Protein AF-A0A1I0XG56-F1 (afdb_monomer_lite)

Radius of gyration: 15.95 Å; chains: 1; bounding box: 59×38×35 Å

Organism: NCBI:txid490629

pLDDT: mean 82.82, std 18.77, range [25.08, 96.5]

Sequence (151 aa):
MACVGGEAMAGWTLVVSRREVVRAPAQRVFGKPHPRLAGHVLTYTGHDYRWMDPQPWRMAPLGAIVVTIDLEAPLVRRLLAPDPRQGQDLPISPVMGLRDRPLVLEQAGPSRGIVLALTPVGAYALFGLPLRELANSTSASPTWWAPMSTC

Structure (mmCIF, N/CA/C/O backbone):
data_AF-A0A1I0XG56-F1
#
_entry.id   AF-A0A1I0XG56-F1
#
loop_
_atom_site.group_PDB
_atom_site.id
_atom_site.type_symbol
_atom_site.label_atom_id
_atom_site.label_alt_id
_atom_site.label_comp_id
_atom_site.label_asym_id
_atom_site.label_entity_id
_atom_site.label_seq_id
_atom_site.pdbx_PDB_ins_code
_atom_site.Cartn_x
_atom_site.Cartn_y
_atom_site.Cartn_z
_atom_site.occupancy
_atom_site.B_iso_or_equiv
_atom_site.auth_seq_id
_atom_site.auth_comp_id
_atom_site.auth_asym_id
_atom_site.auth_atom_id
_atom_site.pdbx_PDB_model_num
ATOM 1 N N . MET A 1 1 ? -31.842 -23.376 9.640 1.00 33.16 1 MET A N 1
ATOM 2 C CA . MET A 1 1 ? -31.756 -21.936 9.956 1.00 33.16 1 MET A CA 1
ATOM 3 C C . MET A 1 1 ? -30.280 -21.563 9.962 1.00 33.16 1 MET A C 1
ATOM 5 O O . MET A 1 1 ? -29.612 -21.757 10.965 1.00 33.16 1 MET A O 1
ATOM 9 N N . ALA A 1 2 ? -29.736 -21.196 8.800 1.00 30.27 2 ALA A N 1
ATOM 10 C CA . ALA A 1 2 ? -28.335 -20.809 8.661 1.00 30.27 2 ALA A CA 1
ATOM 11 C C . ALA A 1 2 ? -28.266 -19.282 8.728 1.00 30.27 2 ALA A C 1
ATOM 13 O O . ALA A 1 2 ? -28.884 -18.603 7.910 1.00 30.27 2 ALA A O 1
ATOM 14 N N . CYS A 1 3 ? -27.566 -18.752 9.728 1.00 25.08 3 CYS A N 1
ATOM 15 C CA . CYS A 1 3 ? -27.269 -17.331 9.800 1.00 25.08 3 CYS A CA 1
ATOM 16 C C . CYS A 1 3 ? -26.384 -16.968 8.605 1.00 25.08 3 CYS A C 1
ATOM 18 O O . CYS A 1 3 ? -25.222 -17.368 8.542 1.00 25.08 3 CYS A O 1
ATOM 20 N N . VAL A 1 4 ? -26.945 -16.215 7.660 1.00 36.12 4 VAL A N 1
ATOM 21 C CA . VAL A 1 4 ? -26.190 -15.496 6.633 1.00 36.12 4 VAL A CA 1
ATOM 22 C C . VAL A 1 4 ? -25.443 -14.377 7.360 1.00 36.12 4 VAL A C 1
ATOM 24 O O . VAL A 1 4 ? -25.955 -13.278 7.555 1.00 36.12 4 VAL A O 1
ATOM 27 N N . GLY A 1 5 ? -24.267 -14.717 7.890 1.00 28.17 5 GLY A N 1
ATOM 28 C CA . GLY A 1 5 ? -23.336 -13.769 8.488 1.00 28.17 5 GLY A CA 1
ATOM 29 C C . GLY A 1 5 ? -22.756 -12.893 7.386 1.00 28.17 5 GLY A C 1
ATOM 30 O O . GLY A 1 5 ? -22.218 -13.419 6.415 1.00 28.17 5 GLY A O 1
ATOM 31 N N . GLY A 1 6 ? -22.932 -11.580 7.542 1.00 30.39 6 GLY A N 1
ATOM 32 C CA . GLY A 1 6 ? -22.632 -10.553 6.553 1.00 30.39 6 GLY A CA 1
ATOM 33 C C . GLY A 1 6 ? -21.314 -10.760 5.817 1.00 30.39 6 GLY A C 1
ATOM 34 O O . GLY A 1 6 ? -20.284 -11.094 6.404 1.00 30.39 6 GLY A O 1
ATOM 35 N N . GLU A 1 7 ? -21.388 -10.536 4.512 1.00 36.50 7 GLU A N 1
ATOM 36 C CA . GLU A 1 7 ? -20.281 -10.494 3.571 1.00 36.50 7 GLU A CA 1
ATOM 37 C C . GLU A 1 7 ? -19.279 -9.429 4.043 1.00 36.50 7 GLU A C 1
ATOM 39 O O . GLU A 1 7 ? -19.378 -8.241 3.739 1.00 36.50 7 GLU A O 1
ATOM 44 N N . ALA A 1 8 ? -18.333 -9.836 4.890 1.00 41.69 8 ALA A N 1
ATOM 45 C CA . ALA A 1 8 ? -17.184 -9.012 5.207 1.00 41.69 8 ALA A CA 1
ATOM 46 C C . ALA A 1 8 ? -16.485 -8.725 3.876 1.00 41.69 8 ALA A C 1
ATOM 48 O O . ALA A 1 8 ? -16.152 -9.664 3.157 1.00 41.69 8 ALA A O 1
ATOM 49 N N . MET A 1 9 ? -16.289 -7.445 3.558 1.00 37.53 9 MET A N 1
ATOM 50 C CA . MET A 1 9 ? -15.545 -6.928 2.404 1.00 37.53 9 MET A CA 1
ATOM 51 C C . MET A 1 9 ? -14.084 -7.428 2.429 1.00 37.53 9 MET A C 1
ATOM 53 O O . MET A 1 9 ? -13.159 -6.669 2.699 1.00 37.53 9 MET A O 1
ATOM 57 N N . ALA A 1 10 ? -13.864 -8.726 2.237 1.00 46.94 10 ALA A N 1
ATOM 58 C CA . ALA A 1 10 ? -12.628 -9.419 2.564 1.00 46.94 10 ALA A CA 1
ATOM 59 C C . ALA A 1 10 ? -11.934 -9.865 1.278 1.00 46.94 10 ALA A C 1
ATOM 61 O O . ALA A 1 10 ? -12.332 -10.843 0.650 1.00 46.94 10 ALA A O 1
ATOM 62 N N . GLY A 1 11 ? -10.874 -9.148 0.906 1.00 57.03 11 GLY A N 1
ATOM 63 C CA . GLY A 1 11 ? -9.952 -9.603 -0.137 1.00 57.03 11 GLY A CA 1
ATOM 64 C C . GLY A 1 11 ? -9.227 -8.514 -0.921 1.00 57.03 11 GLY A C 1
ATOM 65 O O . GLY A 1 11 ? -8.427 -8.847 -1.789 1.00 57.03 11 GLY A O 1
ATOM 66 N N . TRP A 1 12 ? -9.470 -7.228 -0.657 1.00 60.66 12 TRP A N 1
ATOM 67 C CA . TRP A 1 12 ? -8.771 -6.145 -1.351 1.00 60.66 12 TRP A CA 1
ATOM 68 C C . TRP A 1 12 ? -7.876 -5.380 -0.384 1.00 60.66 12 TRP A C 1
ATOM 70 O O . TRP A 1 12 ? -8.331 -4.950 0.667 1.00 60.66 12 TRP A O 1
ATOM 80 N N . THR A 1 13 ? -6.615 -5.191 -0.768 1.00 65.56 13 THR A N 1
ATOM 81 C CA . THR A 1 13 ? -5.644 -4.336 -0.054 1.00 65.56 13 THR A CA 1
ATOM 82 C C . THR A 1 13 ? -5.334 -3.084 -0.860 1.00 65.56 13 THR A C 1
ATOM 84 O O . THR A 1 13 ? -5.241 -1.983 -0.328 1.00 65.56 13 THR A O 1
ATOM 87 N N . LEU A 1 14 ? -5.248 -3.259 -2.174 1.00 75.19 14 LEU A N 1
ATOM 88 C CA . LEU A 1 14 ? -5.174 -2.206 -3.166 1.00 75.19 14 LEU A CA 1
ATOM 89 C C . LEU A 1 14 ? -6.267 -2.449 -4.196 1.00 75.19 14 LEU A C 1
ATOM 91 O O . LEU A 1 14 ? -6.513 -3.592 -4.589 1.00 75.19 14 LEU A O 1
ATOM 95 N N . VAL A 1 15 ? -6.896 -1.372 -4.655 1.00 77.94 15 VAL A N 1
ATOM 96 C CA . VAL A 1 15 ? -7.821 -1.415 -5.787 1.00 77.94 15 VAL A CA 1
ATOM 97 C C . VAL A 1 15 ? -7.085 -0.863 -6.998 1.00 77.94 15 VAL A C 1
ATOM 99 O O . VAL A 1 15 ? -6.910 0.345 -7.140 1.00 77.94 15 VAL A O 1
ATOM 102 N N . VAL A 1 16 ? -6.625 -1.782 -7.840 1.00 77.31 16 VAL A N 1
ATOM 103 C CA . VAL A 1 16 ? -5.894 -1.524 -9.089 1.00 77.31 16 VAL A CA 1
ATOM 1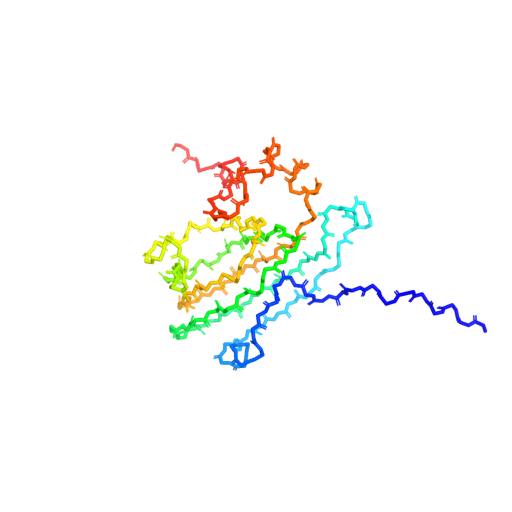04 C C . VAL A 1 16 ? -6.710 -1.997 -10.286 1.00 77.31 16 VAL A C 1
ATOM 106 O O . VAL A 1 16 ? -7.676 -2.753 -10.130 1.00 77.31 16 VAL A O 1
ATOM 109 N N . SER A 1 17 ? -6.351 -1.573 -11.499 1.00 78.00 17 SER A N 1
ATOM 110 C CA . SER A 1 17 ? -7.103 -2.011 -12.673 1.00 78.00 17 SER A CA 1
ATOM 111 C C . SER A 1 17 ? -6.876 -3.504 -12.949 1.00 78.00 17 SER A C 1
ATOM 113 O O . SER A 1 17 ? -5.765 -4.026 -12.853 1.00 78.00 17 SER A O 1
ATOM 115 N N . ARG A 1 18 ? -7.936 -4.224 -13.345 1.00 75.31 18 ARG A N 1
ATOM 116 C CA . ARG A 1 18 ? -7.829 -5.658 -13.679 1.00 75.31 18 ARG A CA 1
ATOM 117 C C . ARG A 1 18 ? -6.808 -5.919 -14.793 1.00 75.31 18 ARG A C 1
ATOM 119 O O . ARG A 1 18 ? -6.156 -6.957 -14.789 1.00 75.31 18 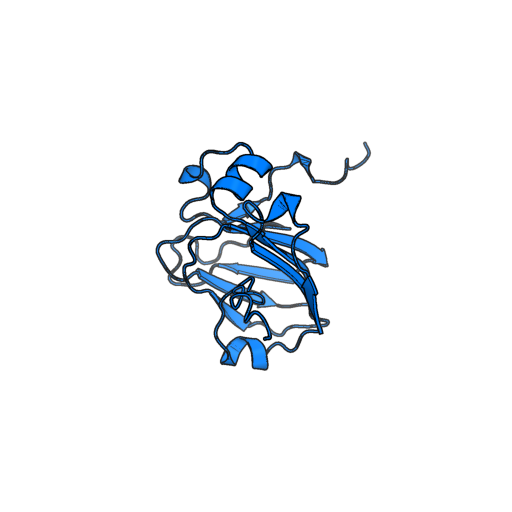ARG A O 1
ATOM 126 N N . ARG A 1 19 ? -6.669 -4.983 -15.740 1.00 75.69 19 ARG A N 1
ATOM 127 C CA . ARG A 1 19 ? -5.711 -5.083 -16.853 1.00 75.69 19 ARG A CA 1
ATOM 128 C C . ARG A 1 19 ? -4.266 -5.103 -16.355 1.00 75.69 19 ARG A C 1
ATOM 130 O O . ARG A 1 19 ? -3.475 -5.869 -16.888 1.00 75.69 19 ARG A O 1
ATOM 137 N N . GLU A 1 20 ? -3.946 -4.308 -15.339 1.00 78.62 20 GLU A N 1
ATOM 138 C CA . GLU A 1 20 ? -2.612 -4.268 -14.721 1.00 78.62 20 GLU A CA 1
ATOM 139 C C . GLU A 1 20 ? -2.324 -5.570 -13.971 1.00 78.62 20 GLU A C 1
ATOM 141 O O . GLU A 1 20 ? -1.291 -6.194 -14.181 1.00 78.62 20 GLU A O 1
ATOM 146 N N . VAL A 1 21 ? -3.297 -6.069 -13.200 1.00 76.56 21 VAL A N 1
ATOM 147 C CA . VAL A 1 21 ? -3.165 -7.344 -12.474 1.00 76.56 21 VAL A CA 1
ATOM 148 C C . VAL A 1 21 ? -2.862 -8.525 -13.399 1.00 76.56 21 VAL A C 1
ATOM 150 O O . VAL A 1 21 ? -2.090 -9.400 -13.028 1.00 76.56 21 VAL A O 1
ATOM 153 N N . VAL A 1 22 ? -3.467 -8.572 -14.588 1.00 78.38 22 VAL A N 1
ATOM 154 C CA . VAL A 1 22 ? -3.239 -9.665 -15.551 1.00 78.38 22 VAL A CA 1
ATOM 155 C C . VAL A 1 22 ? -1.851 -9.584 -16.197 1.00 78.38 22 VAL A C 1
ATOM 157 O O . VAL A 1 22 ? -1.286 -10.617 -16.540 1.00 78.38 22 VAL A O 1
ATOM 160 N N . ARG A 1 23 ? -1.290 -8.378 -16.357 1.00 78.31 23 ARG A N 1
ATOM 161 C CA . ARG A 1 23 ? 0.043 -8.161 -16.949 1.00 78.31 23 ARG A CA 1
ATOM 162 C C . ARG A 1 23 ? 1.187 -8.455 -15.976 1.00 78.31 23 ARG A C 1
ATOM 164 O O . ARG A 1 23 ? 2.283 -8.770 -16.424 1.00 78.31 23 ARG A O 1
ATOM 171 N N . ALA A 1 24 ? 0.915 -8.407 -14.675 1.00 76.00 24 ALA A N 1
ATOM 172 C CA . ALA A 1 24 ? 1.834 -8.786 -13.607 1.00 76.00 24 ALA A CA 1
ATOM 173 C C . ALA A 1 24 ? 1.277 -9.968 -12.804 1.00 76.00 24 ALA A C 1
ATOM 175 O O . ALA A 1 24 ? 0.712 -9.767 -11.721 1.00 76.00 24 ALA A O 1
ATOM 176 N N . PRO A 1 25 ? 1.397 -11.210 -13.297 1.00 79.88 25 PRO A N 1
ATOM 177 C CA . PRO A 1 25 ? 1.036 -12.354 -12.483 1.00 79.88 25 PRO A CA 1
ATOM 178 C C . PRO A 1 25 ? 1.955 -12.425 -11.255 1.00 79.88 25 PRO A C 1
ATOM 180 O O . PRO A 1 25 ? 3.176 -12.346 -11.360 1.00 79.88 25 PRO A O 1
ATOM 183 N N . ALA A 1 26 ? 1.346 -12.598 -10.087 1.00 86.38 26 ALA A N 1
ATOM 184 C CA . ALA A 1 26 ? 2.034 -12.841 -8.825 1.00 86.38 26 ALA A CA 1
ATOM 185 C C . ALA A 1 26 ? 1.349 -13.970 -8.079 1.00 86.38 26 ALA A C 1
ATOM 187 O O . ALA A 1 26 ? 0.124 -14.124 -8.151 1.00 86.38 26 ALA A O 1
ATOM 188 N N . GLN A 1 27 ? 2.125 -14.681 -7.267 1.00 90.38 27 GLN A N 1
ATOM 189 C CA . GLN A 1 27 ? 1.528 -15.426 -6.174 1.00 90.38 27 GLN A CA 1
ATOM 190 C C . GLN A 1 27 ? 1.021 -14.425 -5.134 1.00 90.38 27 GLN A C 1
ATOM 192 O O . GLN A 1 27 ? 1.730 -13.491 -4.757 1.00 90.38 27 GLN A O 1
ATOM 197 N N . ARG A 1 28 ? -0.221 -14.605 -4.680 1.00 89.06 28 ARG A N 1
ATOM 198 C CA . ARG A 1 28 ? -0.832 -13.760 -3.652 1.00 89.06 28 ARG A CA 1
ATOM 199 C C . ARG A 1 28 ? -1.488 -14.619 -2.592 1.00 89.06 28 ARG A C 1
ATOM 201 O O . ARG A 1 28 ? -2.175 -15.586 -2.913 1.00 89.06 28 ARG A O 1
ATOM 208 N N . VAL A 1 29 ? -1.293 -14.237 -1.338 1.00 89.94 29 VAL A N 1
ATOM 209 C CA . VAL A 1 29 ? -1.928 -14.877 -0.187 1.00 89.94 29 VAL A CA 1
ATOM 210 C C . VAL A 1 29 ? -2.638 -13.802 0.616 1.00 89.94 29 VAL A C 1
ATOM 212 O O . VAL A 1 29 ? -2.028 -12.812 1.014 1.00 89.94 29 VAL A O 1
ATOM 215 N N . PHE A 1 30 ? -3.932 -13.995 0.849 1.00 88.44 30 PHE A N 1
ATOM 216 C CA . PHE A 1 30 ? -4.755 -13.064 1.613 1.00 88.44 30 PHE A CA 1
ATOM 217 C C . PHE A 1 30 ? -4.894 -13.558 3.050 1.00 88.44 30 PHE A C 1
ATOM 219 O O . PHE A 1 30 ? -5.277 -14.704 3.286 1.00 88.44 30 PHE A O 1
ATOM 226 N N . GLY A 1 31 ? -4.576 -12.690 4.006 1.00 83.00 31 GLY A N 1
ATOM 227 C CA . GLY A 1 31 ? -4.706 -12.962 5.433 1.00 83.00 31 GLY A CA 1
ATOM 228 C C . GLY A 1 31 ? -5.876 -12.193 6.034 1.00 83.00 31 GLY A C 1
ATOM 229 O O . GLY A 1 31 ? -6.085 -11.021 5.717 1.00 83.00 31 GLY A O 1
ATOM 230 N N . LYS A 1 32 ? -6.622 -12.833 6.941 1.00 84.06 32 LYS A N 1
ATOM 231 C CA . LYS A 1 32 ? -7.619 -12.134 7.760 1.00 84.06 32 LYS A CA 1
ATOM 232 C C . LYS A 1 32 ? -6.943 -11.504 8.984 1.00 84.06 32 LYS A C 1
ATOM 234 O O . LYS A 1 32 ? -6.155 -12.188 9.640 1.00 84.06 32 LYS A O 1
ATOM 239 N N . PRO A 1 33 ? -7.263 -10.244 9.327 1.00 87.31 33 PRO A N 1
ATOM 240 C CA . PRO A 1 33 ? -6.850 -9.645 10.587 1.00 87.31 33 PRO A CA 1
ATOM 241 C C . PRO A 1 33 ? -7.280 -10.472 11.795 1.00 87.31 33 PRO A C 1
ATOM 243 O O . PRO A 1 33 ? -8.387 -11.010 11.832 1.00 87.31 33 PRO A O 1
ATOM 246 N N . HIS A 1 34 ? -6.412 -10.544 12.806 1.00 90.50 34 HIS A N 1
ATOM 247 C CA . HIS A 1 34 ? -6.800 -11.084 14.106 1.00 90.50 34 HIS A CA 1
ATOM 248 C C . HIS A 1 34 ? -7.999 -10.276 14.646 1.00 90.50 34 HIS A C 1
ATOM 250 O O . HIS A 1 34 ? -7.989 -9.053 14.499 1.00 90.50 34 HIS A O 1
ATOM 256 N N . PRO A 1 35 ? -9.003 -10.878 15.317 1.00 92.62 35 PRO A N 1
ATOM 257 C CA . PRO A 1 35 ? -10.207 -10.157 15.756 1.00 92.62 35 PRO A CA 1
ATOM 258 C C . PRO A 1 35 ? -9.934 -8.887 16.577 1.00 92.62 35 PRO A C 1
ATOM 260 O O . PRO A 1 35 ? -10.614 -7.879 16.414 1.00 92.62 35 PRO A O 1
ATOM 263 N N . ARG A 1 36 ? -8.872 -8.891 17.395 1.00 93.69 36 ARG A N 1
ATOM 264 C CA . ARG A 1 36 ? -8.408 -7.710 18.159 1.00 93.69 36 ARG A CA 1
ATOM 265 C C . ARG A 1 36 ? -7.963 -6.519 17.290 1.00 93.69 36 ARG A C 1
ATOM 267 O O . ARG A 1 36 ? -7.758 -5.440 17.825 1.00 93.69 36 ARG A O 1
ATOM 274 N N . LEU A 1 37 ? -7.795 -6.710 15.983 1.00 93.31 37 LEU A N 1
ATOM 275 C CA . LEU A 1 37 ? -7.364 -5.699 15.015 1.00 93.31 37 LEU A CA 1
ATOM 276 C C . LEU A 1 37 ? -8.477 -5.277 14.046 1.00 93.31 37 LEU A C 1
ATOM 278 O O . 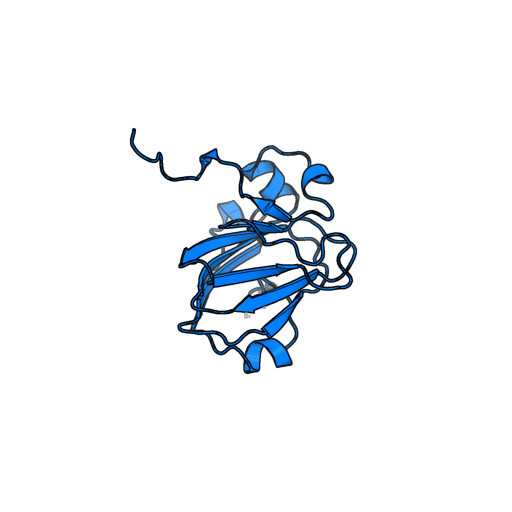LEU A 1 37 ? -8.223 -4.428 13.198 1.00 93.31 37 LEU A O 1
ATOM 282 N N . ALA A 1 38 ? -9.697 -5.811 14.165 1.00 85.25 38 ALA A N 1
ATOM 283 C CA . ALA A 1 38 ? -10.769 -5.622 13.179 1.00 85.25 38 ALA A CA 1
ATOM 284 C C . ALA A 1 38 ? -11.200 -4.153 12.949 1.00 85.25 38 ALA A C 1
ATOM 286 O O . ALA A 1 38 ? -11.778 -3.847 11.912 1.00 85.25 38 ALA A O 1
ATOM 287 N N . GLY A 1 39 ? -10.899 -3.234 13.878 1.00 90.75 39 GLY A N 1
ATOM 288 C CA . GLY A 1 39 ? -11.125 -1.785 13.717 1.00 90.75 39 GLY A CA 1
ATOM 289 C C . GLY A 1 39 ? -9.909 -0.987 13.224 1.00 90.75 39 GLY A C 1
ATOM 290 O O . GLY A 1 39 ? -10.024 0.200 12.915 1.00 90.75 39 GLY A O 1
ATOM 291 N N . HIS A 1 40 ? -8.738 -1.619 13.149 1.00 94.94 40 HIS A N 1
ATOM 292 C CA . HIS A 1 40 ? -7.463 -0.974 12.824 1.00 94.94 40 HIS A CA 1
ATOM 293 C C . HIS A 1 40 ? -6.892 -1.458 11.494 1.00 94.94 40 HIS A C 1
ATOM 295 O O . HIS A 1 40 ? -6.333 -0.670 10.734 1.00 94.94 40 HIS A O 1
ATOM 301 N N . VAL A 1 41 ? -7.055 -2.744 11.200 1.00 94.12 41 VAL A N 1
ATOM 302 C CA . VAL A 1 41 ? -6.516 -3.389 10.011 1.00 94.12 41 VAL A CA 1
ATOM 303 C C . VAL A 1 41 ? -7.662 -3.934 9.178 1.00 94.12 41 VAL A C 1
ATOM 305 O O . VAL A 1 41 ? -8.491 -4.693 9.673 1.00 94.12 41 VAL A O 1
ATOM 308 N N . LEU A 1 42 ? -7.679 -3.562 7.903 1.00 91.88 42 LEU A N 1
ATOM 309 C CA . LEU A 1 42 ? -8.668 -4.017 6.934 1.00 91.88 42 LEU A CA 1
ATOM 310 C C . LEU A 1 42 ? -8.273 -5.375 6.341 1.00 91.88 42 LEU A C 1
ATOM 312 O O . LEU A 1 42 ? -9.115 -6.254 6.185 1.00 91.88 42 LEU A O 1
ATOM 316 N N . THR A 1 43 ? -6.991 -5.561 6.017 1.00 90.12 43 THR A N 1
ATOM 317 C CA . THR A 1 43 ? -6.492 -6.764 5.332 1.00 90.12 43 THR A CA 1
ATOM 318 C C . THR A 1 43 ? -4.964 -6.840 5.347 1.00 90.12 43 THR A C 1
ATOM 320 O O . THR A 1 43 ? -4.278 -5.822 5.494 1.00 90.12 43 THR A O 1
ATOM 323 N N . TYR A 1 44 ? -4.451 -8.052 5.127 1.00 89.19 44 TYR A N 1
ATOM 324 C CA . TYR A 1 44 ? -3.066 -8.315 4.754 1.00 89.19 44 TYR A CA 1
ATOM 325 C C . TYR A 1 44 ? -3.024 -9.055 3.416 1.00 89.19 44 TYR A C 1
ATOM 327 O O . TYR A 1 44 ? -3.801 -9.983 3.173 1.00 89.19 44 TYR A O 1
ATOM 335 N N . THR A 1 45 ? -2.080 -8.702 2.554 1.00 92.62 45 THR A N 1
ATOM 336 C CA . THR A 1 45 ? -1.798 -9.453 1.329 1.00 92.62 45 THR A CA 1
ATOM 337 C C . THR A 1 45 ? -0.310 -9.679 1.200 1.00 92.62 45 THR A C 1
ATOM 339 O O . THR A 1 45 ? 0.440 -8.731 1.008 1.00 92.62 45 THR A O 1
ATOM 342 N N . GLY A 1 46 ? 0.103 -10.939 1.290 1.00 93.62 46 GLY A N 1
ATOM 343 C CA . GLY A 1 46 ? 1.428 -11.351 0.856 1.00 93.62 46 GLY A CA 1
ATOM 344 C C . GLY A 1 46 ? 1.468 -11.426 -0.665 1.00 93.62 46 GLY A C 1
ATOM 345 O O . GLY A 1 46 ? 0.512 -11.905 -1.285 1.00 93.62 46 GLY A O 1
ATOM 346 N N . HIS A 1 47 ? 2.563 -10.973 -1.261 1.00 92.88 47 HIS A N 1
ATOM 347 C CA . HIS A 1 47 ? 2.799 -11.067 -2.696 1.00 92.88 47 HIS A CA 1
ATOM 348 C C . HIS A 1 47 ? 4.209 -11.563 -2.996 1.00 92.88 47 HIS A C 1
ATOM 350 O O . HIS A 1 47 ? 5.152 -11.282 -2.258 1.00 92.88 47 HIS A O 1
ATOM 356 N N . ASP A 1 48 ? 4.334 -12.272 -4.112 1.00 95.38 48 ASP A N 1
ATOM 357 C CA . ASP A 1 48 ? 5.606 -12.670 -4.707 1.00 95.38 48 ASP A CA 1
ATOM 358 C C . ASP A 1 48 ? 5.515 -12.486 -6.229 1.00 95.38 48 ASP A C 1
ATOM 360 O O . ASP A 1 48 ? 4.846 -13.248 -6.941 1.00 95.38 48 ASP A O 1
ATOM 364 N N . TYR A 1 49 ? 6.144 -11.411 -6.702 1.00 93.31 49 TYR A N 1
ATOM 365 C CA . TYR A 1 49 ? 6.450 -11.154 -8.100 1.00 93.31 49 TYR A CA 1
ATOM 366 C C . TYR A 1 49 ? 7.904 -11.557 -8.337 1.00 93.31 49 TYR A C 1
ATOM 368 O O . TYR A 1 49 ? 8.821 -10.819 -7.982 1.00 93.31 49 TYR A O 1
ATOM 376 N N . ARG A 1 50 ? 8.124 -12.697 -8.997 1.00 93.62 50 ARG A N 1
ATOM 377 C CA . ARG A 1 50 ? 9.483 -13.132 -9.367 1.00 93.62 50 ARG A CA 1
ATOM 378 C C . ARG A 1 50 ? 10.171 -12.144 -10.304 1.00 93.62 50 ARG A C 1
ATOM 380 O O . ARG A 1 50 ? 11.378 -11.956 -10.230 1.00 93.62 50 ARG A O 1
ATOM 387 N N . TRP A 1 51 ? 9.394 -11.544 -11.200 1.00 93.50 51 TRP A N 1
ATOM 388 C CA . TRP A 1 51 ? 9.833 -10.482 -12.089 1.00 93.50 51 TRP A CA 1
ATOM 389 C C . TRP A 1 51 ? 8.624 -9.719 -12.628 1.00 93.50 51 TRP A C 1
ATOM 391 O O . TRP A 1 51 ? 7.601 -10.322 -12.958 1.00 93.50 51 TRP A O 1
ATOM 401 N N . MET A 1 52 ? 8.755 -8.402 -12.745 1.00 92.81 52 MET A N 1
ATOM 402 C CA . MET A 1 52 ? 7.815 -7.529 -13.436 1.00 92.81 52 MET A CA 1
ATOM 403 C C . MET A 1 52 ? 8.565 -6.673 -14.447 1.00 92.81 52 MET A C 1
ATOM 405 O O . MET A 1 52 ? 9.479 -5.935 -14.075 1.00 92.81 52 MET A O 1
ATOM 409 N N . ASP A 1 53 ? 8.124 -6.700 -15.701 1.00 92.25 53 ASP A N 1
ATOM 410 C CA . ASP A 1 53 ? 8.510 -5.660 -16.651 1.00 92.25 53 ASP A CA 1
ATOM 411 C C . ASP A 1 53 ? 7.956 -4.299 -16.196 1.00 92.25 53 ASP A C 1
ATOM 413 O O . ASP A 1 53 ? 6.936 -4.267 -15.484 1.00 92.25 53 ASP A O 1
ATOM 417 N N . PRO A 1 54 ? 8.600 -3.181 -16.592 1.00 91.88 54 PRO A N 1
ATOM 418 C CA . PRO A 1 54 ? 8.136 -1.844 -16.252 1.00 91.88 54 PRO A CA 1
ATOM 419 C C . PRO A 1 54 ? 6.675 -1.657 -16.634 1.00 91.88 54 PRO A C 1
ATOM 421 O O . PRO A 1 54 ? 6.294 -1.749 -17.804 1.00 91.88 54 PRO A O 1
ATOM 424 N N . GLN A 1 55 ? 5.840 -1.420 -15.627 1.00 88.38 55 GLN A N 1
ATOM 425 C CA . GLN A 1 55 ? 4.417 -1.239 -15.846 1.00 88.38 55 GLN A CA 1
ATOM 426 C C . GLN A 1 55 ? 3.802 -0.228 -14.884 1.00 88.38 55 GLN A C 1
ATOM 428 O O . GLN A 1 55 ? 4.172 -0.183 -13.704 1.00 88.38 55 GLN A O 1
ATOM 433 N N . PRO A 1 56 ? 2.829 0.560 -15.371 1.00 91.94 56 PRO A N 1
ATOM 434 C CA . PRO A 1 56 ? 2.081 1.464 -14.528 1.00 91.94 56 PRO A CA 1
ATOM 435 C C . PRO A 1 56 ? 1.048 0.697 -13.697 1.00 91.94 56 PRO A C 1
ATOM 437 O O . PRO A 1 56 ? 0.334 -0.164 -14.205 1.00 91.94 56 PRO A O 1
ATOM 440 N N . TRP A 1 57 ? 0.915 1.086 -12.438 1.00 91.62 57 TRP A N 1
ATOM 441 C CA . TRP A 1 57 ? -0.134 0.691 -11.515 1.00 91.62 57 TRP A CA 1
ATOM 442 C C . TRP A 1 57 ? -0.983 1.907 -11.208 1.00 91.62 57 TRP A C 1
ATOM 444 O O . TRP A 1 57 ? -0.477 2.898 -10.678 1.00 91.62 57 TRP A O 1
ATOM 454 N N . ARG A 1 58 ? -2.276 1.835 -11.514 1.00 92.19 58 ARG A N 1
ATOM 455 C CA . ARG A 1 58 ? -3.237 2.883 -11.192 1.00 92.19 58 ARG A CA 1
ATOM 456 C C . ARG A 1 58 ? -4.096 2.439 -10.024 1.00 92.19 58 ARG A C 1
ATOM 458 O O . ARG A 1 58 ? -5.034 1.657 -10.179 1.00 92.19 58 ARG A O 1
ATOM 465 N N . MET A 1 59 ? -3.798 2.994 -8.860 1.00 90.94 59 MET A N 1
ATOM 466 C CA . MET A 1 59 ? -4.535 2.747 -7.630 1.00 90.94 59 MET A CA 1
ATOM 467 C C . MET A 1 59 ? -5.670 3.755 -7.474 1.00 90.94 59 MET A C 1
ATOM 469 O O . MET A 1 59 ? -5.475 4.966 -7.628 1.00 90.94 59 MET A O 1
ATOM 473 N N . ALA A 1 60 ? -6.865 3.256 -7.165 1.00 89.62 60 ALA A N 1
ATOM 474 C CA . ALA A 1 60 ? -7.998 4.101 -6.817 1.00 89.62 60 ALA A CA 1
ATOM 475 C C . ALA A 1 60 ? -7.724 4.867 -5.507 1.00 89.62 60 ALA A C 1
ATOM 477 O O . ALA A 1 60 ? -7.048 4.335 -4.623 1.00 89.62 60 ALA A O 1
ATOM 478 N N . PRO A 1 61 ? -8.251 6.095 -5.349 1.00 89.69 61 PRO A N 1
ATOM 479 C CA . PRO A 1 61 ? -8.240 6.770 -4.059 1.00 89.69 61 PRO A CA 1
ATOM 480 C C . PRO A 1 61 ? -9.141 5.998 -3.091 1.00 89.69 61 PRO A C 1
ATOM 482 O O . PRO A 1 61 ? -10.341 5.853 -3.325 1.00 89.69 61 PRO A O 1
ATOM 485 N N . LEU A 1 62 ? -8.548 5.471 -2.023 1.00 83.38 62 LEU A N 1
ATOM 486 C CA . LEU A 1 62 ? -9.248 4.714 -0.990 1.00 83.38 62 LEU A CA 1
ATOM 487 C C . LEU A 1 62 ? -9.172 5.472 0.334 1.00 83.38 62 LEU A C 1
ATOM 489 O O . LEU A 1 62 ? -8.167 6.112 0.643 1.00 83.38 62 LEU A O 1
ATOM 493 N N . GLY A 1 63 ? -10.216 5.344 1.154 1.00 88.62 63 GLY A N 1
ATOM 494 C CA . GLY A 1 63 ? -10.245 5.841 2.535 1.00 88.62 63 GLY A CA 1
ATOM 495 C C . GLY A 1 63 ? -9.395 5.006 3.504 1.00 88.62 63 GLY A C 1
ATOM 496 O O . GLY A 1 63 ? -9.790 4.817 4.651 1.00 88.62 63 GLY A O 1
ATOM 497 N N . ALA A 1 64 ? -8.275 4.456 3.033 1.00 91.75 64 ALA A N 1
ATOM 498 C CA . ALA A 1 64 ? -7.398 3.551 3.763 1.00 91.75 64 ALA A CA 1
ATOM 499 C C . ALA A 1 64 ? -5.937 3.981 3.604 1.00 91.75 64 ALA A C 1
ATOM 501 O O . ALA A 1 64 ? -5.557 4.542 2.578 1.00 91.75 64 ALA A O 1
ATOM 502 N N . ILE A 1 65 ? -5.124 3.697 4.620 1.00 93.81 65 ILE A N 1
ATOM 503 C CA . ILE A 1 65 ? -3.677 3.908 4.581 1.00 93.81 65 ILE A CA 1
ATOM 504 C C . ILE A 1 65 ? -3.054 2.580 4.181 1.00 93.81 65 ILE A C 1
ATOM 506 O O . ILE A 1 65 ? -3.286 1.565 4.838 1.00 93.81 65 ILE A O 1
ATOM 510 N N . VAL A 1 66 ? -2.269 2.580 3.112 1.00 94.31 66 VAL A N 1
ATOM 511 C CA . VAL A 1 66 ? -1.631 1.371 2.604 1.00 94.31 66 VAL A CA 1
ATOM 512 C C . VAL A 1 66 ? -0.174 1.371 3.019 1.00 94.31 66 VAL A C 1
ATOM 514 O O . VAL A 1 66 ? 0.573 2.290 2.701 1.00 94.31 66 VAL A O 1
ATOM 517 N N . VAL A 1 67 ? 0.236 0.320 3.710 1.00 93.88 67 VAL A N 1
ATOM 518 C CA . VAL A 1 67 ? 1.619 0.112 4.133 1.00 93.88 67 VAL A CA 1
ATOM 519 C C . VAL A 1 67 ? 2.164 -1.063 3.352 1.00 93.88 67 VAL A C 1
ATOM 521 O O . VAL A 1 67 ? 1.543 -2.120 3.318 1.00 93.88 67 VAL A O 1
ATOM 524 N N . THR A 1 68 ? 3.319 -0.892 2.729 1.00 94.31 68 THR A N 1
ATOM 525 C CA . THR A 1 68 ? 4.049 -2.010 2.133 1.00 94.31 68 THR A CA 1
ATOM 526 C C . THR A 1 68 ? 5.238 -2.340 3.016 1.00 94.31 68 THR A C 1
ATOM 528 O O . THR A 1 68 ? 5.958 -1.441 3.429 1.00 94.31 68 THR A O 1
ATOM 531 N N . ILE A 1 69 ? 5.434 -3.623 3.293 1.00 94.50 69 ILE A N 1
ATOM 532 C CA . ILE A 1 69 ? 6.633 -4.184 3.906 1.00 94.50 69 ILE A CA 1
ATOM 533 C C . ILE A 1 69 ? 7.336 -4.975 2.807 1.00 94.50 69 ILE A C 1
ATOM 535 O O . ILE A 1 69 ? 6.889 -6.061 2.430 1.00 94.50 69 ILE A O 1
ATOM 539 N N . ASP A 1 70 ? 8.404 -4.402 2.266 1.00 94.62 70 ASP A N 1
ATOM 540 C CA . ASP A 1 70 ? 9.224 -5.028 1.235 1.00 94.62 70 ASP A CA 1
ATOM 541 C C . ASP A 1 70 ? 10.199 -6.021 1.897 1.00 94.62 70 ASP A C 1
ATOM 543 O O . ASP A 1 70 ? 11.050 -5.631 2.693 1.00 94.62 70 ASP A O 1
ATOM 547 N N . LEU A 1 71 ? 10.080 -7.310 1.565 1.00 95.25 71 LEU A N 1
ATOM 548 C CA . LEU A 1 71 ? 11.085 -8.344 1.870 1.00 95.25 71 LEU A CA 1
ATOM 549 C C . LEU A 1 71 ? 12.127 -8.448 0.749 1.00 95.25 71 LEU A C 1
ATOM 551 O O . LEU A 1 71 ? 13.260 -8.861 0.970 1.00 95.25 71 LEU A O 1
ATOM 555 N N . GLU A 1 72 ? 11.711 -8.087 -0.460 1.00 95.62 72 GLU A N 1
ATOM 556 C CA . GLU A 1 72 ? 12.538 -7.844 -1.629 1.00 95.62 72 GLU A CA 1
ATOM 557 C C . GLU A 1 72 ? 11.910 -6.660 -2.367 1.00 95.62 72 GLU A C 1
ATOM 559 O O . GLU A 1 72 ? 10.770 -6.744 -2.838 1.00 95.62 72 GLU A O 1
ATOM 564 N N . ALA A 1 73 ? 12.614 -5.528 -2.377 1.00 94.12 73 ALA A N 1
ATOM 565 C CA . ALA A 1 73 ? 12.115 -4.297 -2.972 1.00 94.12 73 ALA A CA 1
ATOM 566 C C . ALA A 1 73 ? 12.299 -4.317 -4.501 1.00 94.12 73 ALA A C 1
ATOM 568 O O . ALA A 1 73 ? 13.324 -4.806 -4.982 1.00 94.12 73 ALA A O 1
ATOM 569 N N . PRO A 1 74 ? 11.345 -3.757 -5.266 1.00 94.81 74 PRO A N 1
ATOM 570 C CA . PRO A 1 74 ? 11.493 -3.613 -6.709 1.00 94.81 74 PRO A CA 1
ATOM 571 C C . PRO A 1 74 ? 12.658 -2.696 -7.076 1.00 94.81 74 PRO A C 1
ATOM 573 O O . PRO A 1 74 ? 12.975 -1.752 -6.353 1.00 94.81 74 PRO A O 1
ATOM 576 N N . LEU A 1 75 ? 13.257 -2.953 -8.242 1.00 95.31 75 LEU A N 1
ATOM 577 C CA . LEU A 1 75 ? 14.350 -2.141 -8.788 1.00 95.31 75 LEU A CA 1
ATOM 578 C C . LEU A 1 75 ? 13.876 -0.731 -9.138 1.00 95.31 75 LEU A C 1
ATOM 580 O O . LEU A 1 75 ? 14.624 0.232 -9.012 1.00 95.31 75 LEU A O 1
ATOM 584 N N . VAL A 1 76 ? 12.625 -0.626 -9.588 1.00 95.50 76 VAL A N 1
ATOM 585 C CA . VAL A 1 76 ? 11.960 0.644 -9.868 1.00 95.50 76 VAL A CA 1
ATOM 586 C C . VAL A 1 76 ? 10.637 0.650 -9.129 1.00 95.50 76 VAL A C 1
ATOM 588 O O . VAL A 1 76 ? 9.843 -0.277 -9.278 1.00 95.50 76 VAL A O 1
ATOM 591 N N . ARG A 1 77 ? 10.381 1.713 -8.368 1.00 95.50 77 ARG A N 1
ATOM 592 C CA . ARG A 1 77 ? 9.048 2.066 -7.876 1.00 95.50 77 ARG A CA 1
ATOM 593 C C . ARG A 1 77 ? 8.950 3.579 -7.796 1.00 95.50 77 ARG A C 1
ATOM 595 O O . ARG A 1 77 ? 9.431 4.164 -6.833 1.00 95.50 77 ARG A O 1
ATOM 602 N N . ARG A 1 78 ? 8.331 4.212 -8.791 1.00 95.62 78 ARG A N 1
ATOM 603 C CA . ARG A 1 78 ? 8.345 5.676 -8.939 1.00 95.62 78 ARG A CA 1
ATOM 604 C C . ARG A 1 78 ? 6.986 6.258 -9.268 1.00 95.62 78 ARG A C 1
ATOM 606 O O . ARG A 1 78 ? 6.181 5.616 -9.936 1.00 95.62 78 ARG A O 1
ATOM 613 N N . LEU A 1 79 ? 6.739 7.487 -8.832 1.00 95.50 79 LEU A N 1
ATOM 614 C CA . LEU A 1 79 ? 5.500 8.203 -9.121 1.00 95.50 79 LEU A CA 1
ATOM 615 C C . LEU A 1 79 ? 5.419 8.600 -10.594 1.00 95.50 79 LEU A C 1
ATOM 617 O O . LEU A 1 79 ? 6.392 9.079 -11.178 1.00 95.50 79 LEU A O 1
ATOM 621 N N . LEU A 1 80 ? 4.233 8.458 -11.176 1.00 95.31 80 LEU A N 1
ATOM 622 C CA . LEU A 1 80 ? 3.917 8.898 -12.531 1.00 95.31 80 LEU A CA 1
ATOM 623 C C . LEU A 1 80 ? 2.872 10.020 -12.520 1.00 95.31 80 LEU A C 1
ATOM 625 O O . LEU A 1 80 ? 2.188 10.267 -11.524 1.00 95.31 80 LEU A O 1
ATOM 629 N N . ALA A 1 81 ? 2.718 10.680 -13.669 1.00 92.31 81 ALA A N 1
ATOM 630 C CA . ALA A 1 81 ? 1.623 11.611 -13.911 1.00 92.31 81 ALA A CA 1
ATOM 631 C C . ALA A 1 81 ? 0.255 10.952 -13.606 1.00 92.31 81 ALA A C 1
ATOM 633 O O . ALA A 1 81 ? 0.068 9.764 -13.889 1.00 92.31 81 ALA A O 1
ATOM 634 N N . PRO A 1 82 ? -0.734 11.697 -13.080 1.00 90.75 82 PRO A N 1
ATOM 635 C CA . PRO A 1 82 ? -0.737 13.144 -12.854 1.00 90.75 82 PRO A CA 1
ATOM 636 C C . PRO A 1 82 ? -0.272 13.549 -11.440 1.00 90.75 82 PRO A C 1
ATOM 638 O O . PRO A 1 82 ? -0.691 14.596 -10.942 1.00 90.75 82 PRO A O 1
ATOM 641 N N . ASP A 1 83 ? 0.522 12.726 -10.745 1.00 90.44 83 ASP A N 1
ATOM 642 C CA . ASP A 1 83 ? 0.971 13.084 -9.399 1.00 90.44 83 ASP A CA 1
ATOM 643 C C . ASP A 1 83 ? 1.908 14.314 -9.432 1.00 90.44 83 ASP A C 1
ATOM 645 O O . ASP A 1 83 ? 2.836 14.348 -10.244 1.00 90.44 83 ASP A O 1
ATOM 649 N N . PRO A 1 84 ? 1.718 15.324 -8.558 1.00 89.44 84 PRO A N 1
ATOM 650 C CA . PRO A 1 84 ? 2.601 16.493 -8.503 1.00 89.44 84 PRO A CA 1
ATOM 651 C C . PRO A 1 84 ? 4.073 16.152 -8.237 1.00 89.44 84 PRO A C 1
ATOM 653 O O . PRO A 1 84 ? 4.954 16.945 -8.558 1.00 89.44 84 PRO A O 1
ATOM 656 N N . ARG A 1 85 ? 4.344 14.985 -7.641 1.00 89.94 85 ARG A N 1
ATOM 657 C CA . ARG A 1 85 ? 5.685 14.470 -7.348 1.00 89.94 85 ARG A CA 1
ATOM 658 C C . ARG A 1 85 ? 6.160 13.442 -8.380 1.00 89.94 85 ARG A C 1
ATOM 660 O O . ARG A 1 85 ? 7.040 12.638 -8.079 1.00 89.94 85 ARG A O 1
ATOM 667 N N . GLN A 1 86 ? 5.585 13.440 -9.585 1.00 92.88 86 GLN A N 1
ATOM 668 C CA . GLN A 1 86 ? 5.997 12.551 -10.674 1.00 92.88 86 GLN A CA 1
ATOM 669 C C . GLN A 1 86 ? 7.522 12.529 -10.869 1.00 92.88 86 GLN A C 1
ATOM 671 O O . GLN A 1 86 ? 8.207 13.543 -10.741 1.00 92.88 86 GLN A O 1
ATOM 676 N N . GLY A 1 87 ? 8.051 11.353 -11.188 1.00 92.75 87 GLY A N 1
ATOM 677 C CA . GLY A 1 87 ? 9.477 11.106 -11.350 1.00 92.75 87 GLY A CA 1
ATOM 678 C C . GLY A 1 87 ? 10.220 10.775 -10.054 1.00 92.75 87 GLY A C 1
ATOM 679 O O . GLY A 1 87 ? 11.309 10.213 -10.162 1.00 92.75 87 GLY A O 1
ATOM 680 N N . GLN A 1 88 ? 9.650 11.052 -8.873 1.00 93.50 88 GLN A N 1
ATOM 681 C CA . GLN A 1 88 ? 10.244 10.677 -7.584 1.00 93.50 88 GLN A CA 1
ATOM 682 C C . GLN A 1 88 ? 10.104 9.177 -7.313 1.00 93.50 88 GLN A C 1
ATOM 684 O O . GLN A 1 88 ? 9.023 8.605 -7.490 1.00 93.50 88 GLN A O 1
ATOM 689 N N . ASP A 1 89 ? 11.184 8.567 -6.831 1.00 94.44 89 ASP A N 1
ATOM 690 C CA . ASP A 1 89 ? 11.177 7.187 -6.353 1.00 94.44 89 ASP A CA 1
ATOM 691 C C . ASP A 1 89 ? 10.512 7.093 -4.978 1.00 94.44 89 ASP A C 1
ATOM 693 O O . ASP A 1 89 ? 10.669 7.960 -4.113 1.00 94.44 89 ASP A O 1
ATOM 697 N N . LEU A 1 90 ? 9.747 6.024 -4.775 1.00 92.81 90 LEU A N 1
ATOM 698 C CA . LEU A 1 90 ? 9.167 5.712 -3.480 1.00 92.81 90 LEU A CA 1
ATOM 699 C C . LEU A 1 90 ? 10.246 5.092 -2.585 1.00 92.81 90 LEU A C 1
ATOM 701 O O . LEU A 1 90 ? 11.021 4.251 -3.045 1.00 92.81 90 LEU A O 1
ATOM 705 N N . PRO A 1 91 ? 10.243 5.416 -1.284 1.00 91.44 91 PRO A N 1
ATOM 706 C CA . PRO A 1 91 ? 11.142 4.789 -0.323 1.00 91.44 91 PRO A CA 1
ATOM 707 C C . PRO A 1 91 ? 10.885 3.284 -0.232 1.00 91.44 91 PRO A C 1
ATOM 709 O O . PRO A 1 91 ? 9.806 2.815 -0.595 1.00 91.44 91 PRO A O 1
ATOM 712 N N . ILE A 1 92 ? 11.853 2.526 0.287 1.00 91.62 92 ILE A N 1
ATOM 713 C CA . ILE A 1 92 ? 11.657 1.115 0.651 1.00 91.62 92 ILE A CA 1
ATOM 714 C C . ILE A 1 92 ? 10.568 1.036 1.728 1.00 91.62 92 ILE A C 1
ATOM 716 O O . ILE A 1 92 ? 10.579 1.813 2.681 1.00 91.62 92 ILE A O 1
ATOM 720 N N . SER A 1 93 ? 9.637 0.094 1.576 1.00 93.06 93 SER A N 1
ATOM 721 C CA . SER A 1 93 ? 8.477 -0.097 2.453 1.00 93.06 93 SER A CA 1
ATOM 722 C C . SER A 1 93 ? 7.647 1.183 2.675 1.00 93.06 93 SER A C 1
ATOM 724 O O . SER A 1 93 ? 7.623 1.752 3.773 1.00 93.06 93 SER A O 1
ATOM 726 N N . PRO A 1 94 ? 6.993 1.695 1.616 1.00 92.94 94 PRO A N 1
ATOM 727 C CA . PRO A 1 94 ? 6.291 2.963 1.643 1.00 92.94 94 PRO A CA 1
ATOM 728 C C . PRO A 1 94 ? 4.990 2.873 2.435 1.00 92.94 94 PRO A C 1
ATOM 730 O O . PRO A 1 94 ? 4.267 1.871 2.398 1.00 92.94 94 PRO A O 1
ATOM 733 N N . VAL A 1 95 ? 4.654 3.992 3.069 1.00 93.12 95 VAL A N 1
ATOM 734 C CA . VAL A 1 95 ? 3.328 4.284 3.607 1.00 93.12 95 VAL A CA 1
ATOM 735 C C . VAL A 1 95 ? 2.649 5.248 2.647 1.00 93.12 95 VAL A C 1
ATOM 737 O O . VAL A 1 95 ? 3.050 6.403 2.514 1.00 93.12 95 VAL A O 1
ATOM 740 N N . MET A 1 96 ? 1.623 4.763 1.959 1.00 92.38 96 MET A N 1
ATOM 741 C CA . MET A 1 96 ? 0.742 5.569 1.123 1.00 92.38 96 MET A CA 1
ATOM 742 C C . MET A 1 96 ? -0.456 5.979 1.967 1.00 92.38 96 MET A C 1
ATOM 744 O O . MET A 1 96 ? -1.246 5.134 2.392 1.00 92.38 96 MET A O 1
ATOM 748 N N . GLY A 1 97 ? -0.573 7.271 2.257 1.00 92.44 97 GLY A N 1
ATOM 749 C CA . GLY A 1 97 ? -1.674 7.756 3.074 1.00 92.44 97 GLY A CA 1
ATOM 750 C C . GLY A 1 97 ? -2.950 8.021 2.280 1.00 92.44 97 GLY A C 1
ATOM 751 O O . GLY A 1 97 ? -3.119 7.562 1.151 1.00 92.44 97 GLY A O 1
ATOM 752 N N . LEU A 1 98 ? -3.872 8.760 2.900 1.00 92.50 98 LEU A N 1
ATOM 753 C CA . LEU A 1 98 ? -5.178 9.061 2.314 1.00 92.50 98 LEU A CA 1
ATOM 754 C C . LEU A 1 98 ? -5.035 9.898 1.043 1.00 92.50 98 LEU A C 1
ATOM 756 O O . LEU A 1 98 ? -4.220 10.817 0.984 1.00 92.50 98 LEU A O 1
ATOM 760 N N . ARG A 1 99 ? -5.858 9.607 0.036 1.00 89.88 99 ARG A N 1
ATOM 761 C CA . AR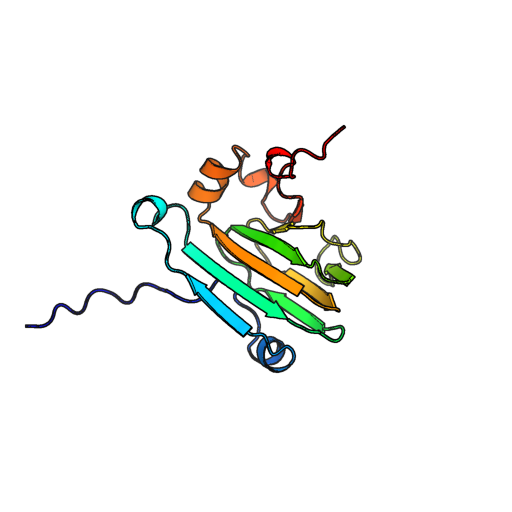G A 1 99 ? -5.782 10.244 -1.282 1.00 89.88 99 ARG A CA 1
ATOM 762 C C . ARG A 1 99 ? -7.130 10.790 -1.718 1.00 89.88 99 ARG A C 1
ATOM 764 O O . ARG A 1 99 ? -8.141 10.108 -1.594 1.00 89.88 99 ARG A O 1
ATOM 771 N N . ASP A 1 100 ? -7.114 11.984 -2.302 1.00 91.88 100 ASP A N 1
ATOM 772 C CA . ASP A 1 100 ? -8.275 12.592 -2.973 1.00 91.88 100 ASP A CA 1
ATOM 773 C C . ASP A 1 100 ? -8.329 12.298 -4.484 1.00 91.88 100 ASP A C 1
ATOM 775 O O . ASP A 1 100 ? -9.314 12.598 -5.156 1.00 91.88 100 ASP A O 1
ATOM 779 N N . ARG A 1 101 ? -7.269 11.688 -5.023 1.00 91.06 101 ARG A N 1
ATOM 780 C CA . ARG A 1 101 ? -7.092 11.390 -6.446 1.00 91.06 101 ARG A CA 1
ATOM 781 C C . ARG A 1 101 ? -6.375 10.053 -6.647 1.00 91.06 101 ARG A C 1
ATOM 783 O O . ARG A 1 101 ? -5.642 9.622 -5.753 1.00 91.06 101 ARG A O 1
ATOM 790 N N . PRO A 1 102 ? -6.528 9.403 -7.814 1.00 91.06 102 PRO A N 1
ATOM 791 C CA . PRO A 1 102 ? -5.781 8.192 -8.124 1.00 91.06 102 PRO A CA 1
ATOM 792 C C . PRO A 1 102 ? -4.270 8.388 -7.977 1.00 91.06 102 PRO A C 1
ATOM 794 O O . PRO A 1 102 ? -3.735 9.456 -8.281 1.00 91.06 102 PRO A O 1
ATOM 797 N N . LEU A 1 103 ? -3.585 7.341 -7.533 1.00 91.62 103 LEU A N 1
ATOM 798 C CA . LEU A 1 103 ? -2.129 7.283 -7.522 1.00 91.62 103 LEU A CA 1
ATOM 799 C C . LEU A 1 103 ? -1.674 6.423 -8.696 1.00 91.62 103 LEU A C 1
ATOM 801 O O . LEU A 1 103 ? -2.190 5.321 -8.888 1.00 91.62 103 LEU A O 1
ATOM 805 N N . VAL A 1 104 ? -0.726 6.931 -9.478 1.00 94.44 104 VAL A N 1
ATOM 806 C CA . VAL A 1 104 ? -0.098 6.171 -10.558 1.00 94.44 104 VAL A CA 1
ATOM 807 C C . VAL A 1 104 ? 1.371 6.008 -10.216 1.00 94.44 104 VAL A C 1
ATOM 809 O O . VAL A 1 104 ? 2.055 6.996 -9.954 1.00 94.44 104 VAL A O 1
ATOM 812 N N . LEU A 1 105 ? 1.849 4.769 -10.209 1.00 94.25 105 LEU A N 1
ATOM 813 C CA . LEU A 1 105 ? 3.269 4.472 -10.064 1.00 94.25 105 LEU A CA 1
ATOM 814 C C . LEU A 1 105 ? 3.726 3.518 -11.153 1.00 94.25 105 LEU A C 1
ATOM 816 O O . LEU A 1 105 ? 2.943 2.711 -11.631 1.00 94.25 105 LEU A O 1
ATOM 820 N N . GLU A 1 106 ? 4.985 3.601 -11.540 1.00 95.44 106 GLU A N 1
ATOM 821 C CA . GLU A 1 106 ? 5.652 2.553 -12.302 1.00 95.44 106 GLU A CA 1
ATOM 822 C C . GLU A 1 106 ? 6.362 1.625 -11.327 1.00 95.44 106 GLU A C 1
ATOM 824 O O . GLU A 1 106 ? 6.976 2.099 -10.369 1.00 95.44 106 GLU A O 1
ATOM 829 N N . GLN A 1 107 ? 6.286 0.318 -11.572 1.00 94.69 107 GLN A N 1
ATOM 830 C CA . GLN A 1 107 ? 7.070 -0.671 -10.843 1.00 94.69 107 GLN A CA 1
ATOM 831 C C . GLN A 1 107 ? 7.717 -1.673 -11.804 1.00 94.69 107 GLN A C 1
ATOM 833 O O . GLN A 1 107 ? 7.063 -2.116 -12.750 1.00 94.69 107 GLN A O 1
ATOM 838 N N . ALA A 1 108 ? 8.973 -2.045 -11.539 1.00 95.56 108 ALA A N 1
ATOM 839 C CA . ALA A 1 108 ? 9.729 -3.035 -12.311 1.00 95.56 108 ALA A CA 1
ATOM 840 C C . ALA A 1 108 ? 10.698 -3.847 -11.429 1.00 95.56 108 ALA A C 1
ATOM 842 O O . ALA A 1 108 ? 11.174 -3.356 -10.402 1.00 95.56 108 ALA A O 1
ATOM 843 N N . GLY A 1 109 ? 11.039 -5.059 -11.870 1.00 95.62 109 GLY A N 1
ATOM 844 C CA . GLY A 1 109 ? 11.935 -5.990 -11.176 1.00 95.62 109 GLY A CA 1
ATOM 845 C C . GLY A 1 109 ? 11.206 -6.992 -10.266 1.00 95.62 109 GLY A C 1
ATOM 846 O O . GLY A 1 109 ? 9.978 -7.104 -10.339 1.00 95.62 109 GLY A O 1
ATOM 847 N N . PRO A 1 110 ? 11.940 -7.759 -9.437 1.00 95.31 110 PRO A N 1
ATOM 848 C CA . PRO A 1 110 ? 11.337 -8.648 -8.450 1.00 95.31 110 PRO A CA 1
ATOM 849 C C . PRO A 1 110 ? 10.654 -7.835 -7.348 1.00 95.31 110 PRO A C 1
ATOM 851 O O . PRO A 1 110 ? 11.066 -6.727 -7.026 1.00 95.31 110 PRO A O 1
ATOM 854 N N . SER A 1 111 ? 9.599 -8.368 -6.746 1.00 95.06 111 SER A N 1
ATOM 855 C CA . SER A 1 111 ? 9.007 -7.761 -5.559 1.00 95.06 111 SER A CA 1
ATOM 856 C C . SER A 1 111 ? 8.351 -8.823 -4.707 1.00 95.06 111 SER A C 1
ATOM 858 O O . SER A 1 111 ? 7.411 -9.489 -5.141 1.00 95.06 111 SER A O 1
ATOM 860 N N . ARG A 1 112 ? 8.801 -8.938 -3.463 1.00 96.50 112 ARG A N 1
ATOM 861 C CA . ARG A 1 112 ? 8.211 -9.843 -2.484 1.00 96.50 112 ARG A CA 1
ATOM 862 C C . ARG A 1 112 ? 7.964 -9.091 -1.200 1.00 96.50 112 ARG A C 1
ATOM 864 O O . ARG A 1 112 ? 8.838 -8.379 -0.712 1.00 96.50 112 ARG A O 1
ATOM 871 N N . GLY A 1 113 ? 6.780 -9.248 -0.632 1.00 95.56 113 GLY A N 1
ATOM 872 C CA . GLY A 1 113 ? 6.431 -8.470 0.539 1.00 95.56 113 GLY A CA 1
ATOM 873 C C . GLY A 1 113 ? 5.025 -8.699 1.036 1.00 95.56 113 GLY A C 1
ATOM 874 O O . GLY A 1 113 ? 4.331 -9.634 0.637 1.00 95.56 113 GLY A O 1
ATOM 875 N N . ILE A 1 114 ? 4.635 -7.822 1.950 1.00 94.06 114 ILE A N 1
ATOM 876 C CA . ILE A 1 114 ? 3.308 -7.789 2.542 1.00 94.06 114 ILE A CA 1
ATOM 877 C C . ILE A 1 114 ? 2.761 -6.385 2.357 1.00 94.06 114 ILE A C 1
ATOM 879 O O . ILE A 1 114 ? 3.382 -5.409 2.766 1.00 94.06 114 ILE A O 1
ATOM 883 N N . VAL A 1 115 ? 1.571 -6.282 1.786 1.00 94.12 115 VAL A N 1
ATOM 884 C CA . VAL A 1 115 ? 0.805 -5.043 1.757 1.00 94.12 115 VAL A CA 1
ATOM 885 C C . VAL A 1 115 ? -0.281 -5.127 2.824 1.00 94.12 115 VAL A C 1
ATOM 887 O O . VAL A 1 115 ? -0.994 -6.127 2.934 1.00 94.12 115 VAL A O 1
ATOM 890 N N . LEU A 1 116 ? -0.408 -4.072 3.615 1.00 92.56 116 LEU A N 1
ATOM 891 C CA . LEU A 1 116 ? -1.412 -3.900 4.650 1.00 92.56 116 LEU A CA 1
ATOM 892 C C . LEU A 1 116 ? -2.303 -2.726 4.274 1.00 92.56 116 LEU A C 1
ATOM 894 O O . LEU A 1 116 ? -1.801 -1.688 3.849 1.00 92.56 116 LEU A O 1
ATOM 898 N N . ALA A 1 117 ? -3.606 -2.858 4.494 1.00 93.44 117 ALA A N 1
ATOM 899 C CA . ALA A 1 117 ? -4.509 -1.714 4.477 1.00 93.44 117 ALA A CA 1
ATOM 900 C C . ALA A 1 117 ? -4.993 -1.449 5.903 1.00 93.44 117 ALA A C 1
ATOM 902 O O . ALA A 1 117 ? -5.533 -2.336 6.568 1.00 93.44 117 ALA A O 1
ATOM 903 N N . LEU A 1 118 ? -4.779 -0.227 6.372 1.00 93.94 118 LEU A N 1
ATOM 904 C CA . LEU A 1 118 ? -5.144 0.247 7.698 1.00 93.94 118 LEU A CA 1
ATOM 905 C C . LEU A 1 118 ? -6.326 1.205 7.598 1.00 93.94 118 LEU A C 1
ATOM 907 O O . LEU A 1 118 ? -6.438 1.991 6.651 1.00 93.94 118 LEU A O 1
ATOM 911 N N . THR A 1 119 ? -7.177 1.188 8.619 1.00 93.69 119 THR A N 1
ATOM 912 C CA . THR A 1 119 ? -8.123 2.284 8.825 1.00 93.69 119 THR A CA 1
ATOM 913 C C . THR A 1 119 ? -7.358 3.552 9.227 1.00 93.69 119 THR A C 1
ATOM 915 O O . THR A 1 119 ? -6.256 3.458 9.775 1.00 93.69 119 THR A O 1
ATOM 918 N N . PRO A 1 120 ? -7.938 4.748 9.034 1.00 93.94 120 PRO A N 1
ATOM 919 C CA . PRO A 1 120 ? -7.422 5.999 9.595 1.00 93.94 120 PRO A CA 1
ATOM 920 C C . PRO A 1 120 ? -7.020 5.890 11.076 1.00 93.94 120 PRO A C 1
ATOM 922 O O . PRO A 1 120 ? -5.918 6.272 11.464 1.00 93.94 120 PRO A O 1
ATOM 925 N N . VAL A 1 121 ? -7.885 5.290 11.898 1.00 94.69 121 VAL A N 1
ATOM 926 C CA . VAL A 1 121 ? -7.629 5.084 13.331 1.00 94.69 121 VAL A CA 1
ATOM 927 C C . VAL A 1 121 ? -6.508 4.068 13.559 1.00 94.69 121 VAL A C 1
ATOM 929 O O . VAL A 1 121 ? -5.688 4.261 14.448 1.00 94.69 121 VAL A O 1
ATOM 932 N N . GLY A 1 122 ? -6.436 3.000 12.762 1.00 94.62 122 GLY A N 1
ATOM 933 C CA . GLY A 1 122 ? -5.345 2.026 12.821 1.00 94.62 122 GLY A CA 1
ATOM 934 C C . GLY A 1 12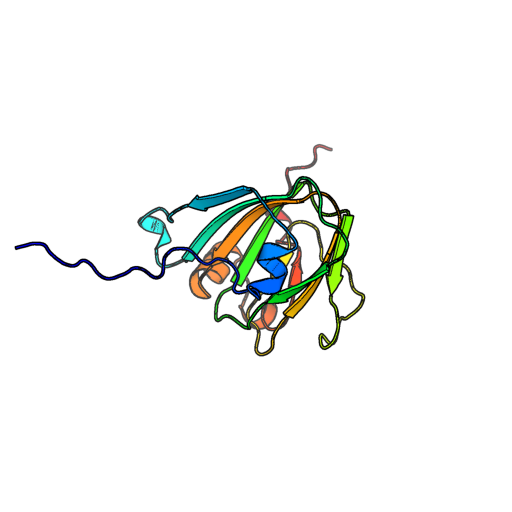2 ? -3.986 2.618 12.461 1.00 94.62 122 GLY A C 1
ATOM 935 O O . GLY A 1 122 ? -3.012 2.364 13.161 1.00 94.62 122 GLY A O 1
ATOM 936 N N . ALA A 1 123 ? -3.921 3.455 11.426 1.00 93.81 123 ALA A N 1
ATOM 937 C CA . ALA A 1 123 ? -2.700 4.160 11.050 1.00 93.81 123 ALA A CA 1
ATOM 938 C C . ALA A 1 123 ? -2.260 5.153 12.134 1.00 93.81 123 ALA A C 1
ATOM 940 O O . ALA A 1 123 ? -1.079 5.198 12.466 1.00 93.81 123 ALA A O 1
ATOM 941 N N . TYR A 1 124 ? -3.199 5.895 12.733 1.00 93.31 124 TYR A N 1
ATOM 942 C CA . TYR A 1 124 ? -2.896 6.766 13.871 1.00 93.31 124 TYR A CA 1
ATOM 943 C C . TYR A 1 124 ? -2.381 5.970 15.077 1.00 93.31 124 TYR A C 1
ATOM 945 O O . TYR A 1 124 ? -1.363 6.331 15.657 1.00 93.31 124 TYR A O 1
ATOM 953 N N . ALA A 1 125 ? -3.040 4.860 15.421 1.00 93.31 125 ALA A N 1
ATOM 954 C CA . ALA A 1 125 ? -2.628 3.997 16.526 1.00 93.31 125 ALA A CA 1
ATOM 955 C C . ALA A 1 125 ? -1.247 3.363 16.298 1.00 93.31 125 ALA A C 1
ATOM 957 O O . ALA A 1 125 ? -0.495 3.188 17.251 1.00 93.31 125 ALA A O 1
ATOM 958 N N . LEU A 1 126 ? -0.916 3.024 15.047 1.00 91.56 126 LEU A N 1
ATOM 959 C CA . LEU A 1 126 ? 0.368 2.428 14.699 1.00 91.56 126 LEU A CA 1
ATOM 960 C C . LEU A 1 126 ? 1.487 3.470 14.662 1.00 91.56 126 LEU A C 1
ATOM 962 O O . LEU A 1 126 ? 2.524 3.250 15.265 1.00 91.56 126 LEU A O 1
ATOM 966 N N . PHE A 1 127 ? 1.301 4.585 13.955 1.00 89.50 127 PHE A N 1
ATOM 967 C CA . PHE A 1 127 ? 2.380 5.540 13.685 1.00 89.50 127 PHE A CA 1
ATOM 968 C C . PHE A 1 127 ? 2.461 6.697 14.684 1.00 89.50 127 PHE A C 1
ATOM 970 O O . PHE A 1 127 ? 3.486 7.368 14.739 1.00 89.50 127 PHE A O 1
ATOM 977 N N . GLY A 1 128 ? 1.390 6.978 15.430 1.00 89.50 128 GLY A N 1
ATOM 978 C CA . GLY A 1 128 ? 1.303 8.137 16.323 1.00 89.50 128 GLY A CA 1
ATOM 979 C C . GLY A 1 128 ? 1.275 9.492 15.603 1.00 89.50 128 GLY A C 1
ATOM 980 O O . GLY A 1 128 ? 1.347 10.532 16.254 1.00 89.50 128 GLY A O 1
ATOM 981 N N . LEU A 1 129 ? 1.169 9.501 14.269 1.00 84.88 129 LEU A N 1
ATOM 982 C CA . LEU A 1 129 ? 1.220 10.712 13.450 1.00 84.88 129 LEU A CA 1
ATOM 983 C C . LEU A 1 129 ? -0.183 11.232 13.121 1.00 84.88 129 LEU A C 1
ATOM 985 O O . LEU A 1 129 ? -1.053 10.444 12.738 1.00 84.88 129 LEU A O 1
ATOM 989 N N . PRO A 1 130 ? -0.416 12.556 13.174 1.00 87.62 130 PRO A N 1
ATOM 990 C CA . PRO A 1 130 ? -1.632 13.151 12.642 1.00 87.62 130 PRO A CA 1
ATOM 991 C C . PRO A 1 130 ? -1.847 12.762 11.174 1.00 87.62 130 PRO A C 1
ATOM 993 O O . PRO A 1 130 ? -0.980 12.975 10.332 1.00 87.62 130 PRO A O 1
ATOM 996 N N . LEU A 1 131 ? -3.039 12.270 10.826 1.00 88.44 131 LEU A N 1
ATOM 997 C CA . LEU A 1 131 ? -3.320 11.784 9.465 1.00 88.44 131 LEU A CA 1
ATOM 998 C C . LEU A 1 131 ? -3.154 12.837 8.366 1.00 88.44 131 LEU A C 1
ATOM 1000 O O . LEU A 1 131 ? -2.932 12.474 7.215 1.00 88.44 131 LEU A O 1
ATOM 1004 N N . ARG A 1 132 ? -3.217 14.131 8.707 1.00 90.12 132 ARG A N 1
ATOM 1005 C CA . ARG A 1 132 ? -2.911 15.224 7.771 1.00 90.12 132 ARG A CA 1
ATOM 1006 C C . ARG A 1 132 ? -1.490 15.137 7.199 1.00 90.12 132 ARG A C 1
ATOM 1008 O O . ARG A 1 132 ? -1.264 15.626 6.105 1.00 90.12 132 ARG A O 1
ATOM 1015 N N . GLU A 1 133 ? -0.554 14.516 7.916 1.00 88.88 133 GLU A N 1
ATOM 1016 C CA . GLU A 1 133 ? 0.834 14.333 7.467 1.00 88.88 133 GLU A CA 1
ATOM 1017 C C . GLU A 1 133 ? 0.951 13.191 6.445 1.00 88.88 133 GLU A C 1
ATOM 1019 O O . GLU A 1 133 ? 1.813 13.204 5.565 1.00 88.88 133 GLU A O 1
ATOM 1024 N N . LEU A 1 134 ? 0.024 12.232 6.512 1.00 89.25 134 LEU A N 1
ATOM 1025 C CA . LEU A 1 134 ? -0.111 11.141 5.549 1.00 89.25 134 LEU A CA 1
ATOM 1026 C C . LEU A 1 134 ? -1.040 11.514 4.375 1.00 89.25 134 LEU A C 1
ATOM 1028 O O . LEU A 1 134 ? -1.053 10.850 3.343 1.00 89.25 134 LEU A O 1
ATOM 1032 N N . ALA A 1 135 ? -1.837 12.575 4.500 1.00 91.50 135 ALA A N 1
ATOM 1033 C CA . ALA A 1 135 ? -2.761 12.988 3.453 1.00 91.50 135 ALA A CA 1
ATOM 1034 C C . ALA A 1 135 ? -2.005 13.439 2.194 1.00 91.50 135 ALA A C 1
ATOM 1036 O O . ALA A 1 135 ? -1.118 14.289 2.241 1.00 91.50 135 ALA A O 1
ATOM 1037 N N . ASN A 1 136 ? -2.390 12.876 1.050 1.00 90.38 136 ASN A N 1
ATOM 1038 C CA . ASN A 1 136 ? -1.797 13.132 -0.257 1.00 90.38 136 ASN A CA 1
ATOM 1039 C C . ASN A 1 136 ? -0.273 12.955 -0.301 1.00 90.38 136 ASN A C 1
ATOM 1041 O O . ASN A 1 136 ? 0.402 13.582 -1.119 1.00 90.38 136 ASN A O 1
ATOM 1045 N N . SER A 1 137 ? 0.262 12.082 0.555 1.00 87.56 137 SER A N 1
ATOM 1046 C CA . SER A 1 137 ? 1.686 11.805 0.641 1.00 87.56 137 SER A CA 1
ATOM 1047 C C . SER A 1 137 ? 1.984 10.311 0.513 1.00 87.56 137 SER A C 1
ATOM 1049 O O . SER A 1 137 ? 1.139 9.430 0.699 1.00 87.56 137 SER A O 1
ATOM 1051 N N . THR A 1 138 ? 3.221 10.030 0.123 1.00 85.06 138 THR A N 1
ATOM 1052 C CA . THR A 1 138 ? 3.829 8.710 0.240 1.00 85.06 138 THR A CA 1
ATOM 1053 C C . THR A 1 138 ? 5.169 8.912 0.921 1.00 85.06 138 THR A C 1
ATOM 1055 O O . THR A 1 138 ? 5.995 9.682 0.431 1.00 85.06 138 THR A O 1
ATOM 1058 N N . SER A 1 139 ? 5.345 8.299 2.084 1.00 83.19 139 SER A N 1
ATOM 1059 C CA . SER A 1 139 ? 6.520 8.478 2.934 1.00 83.19 139 SER A CA 1
ATOM 1060 C C . SER A 1 139 ? 7.174 7.140 3.233 1.00 83.19 139 SER A C 1
ATOM 1062 O O . SER A 1 139 ? 6.582 6.078 3.035 1.00 83.19 139 SER A O 1
ATOM 1064 N N . ALA A 1 140 ? 8.414 7.185 3.714 1.00 77.88 140 ALA A N 1
ATOM 1065 C CA . ALA A 1 140 ? 9.020 6.000 4.292 1.00 77.88 140 ALA A CA 1
ATOM 1066 C C . ALA A 1 140 ? 8.205 5.623 5.529 1.00 77.88 140 ALA A C 1
ATOM 1068 O O . ALA A 1 140 ? 7.737 6.507 6.258 1.00 77.88 140 ALA A O 1
ATOM 1069 N N . SER A 1 141 ? 8.028 4.326 5.768 1.00 63.78 141 SER A N 1
ATOM 1070 C CA . SER A 1 141 ? 7.528 3.901 7.067 1.00 63.78 141 SER A CA 1
ATOM 1071 C C . SER A 1 141 ? 8.509 4.400 8.148 1.00 63.78 141 SER A C 1
ATOM 1073 O O . SER A 1 141 ? 9.721 4.240 7.975 1.00 63.78 141 SER A O 1
ATOM 1075 N N . PRO A 1 142 ? 8.030 5.060 9.218 1.00 58.59 142 PRO A N 1
ATOM 1076 C CA . PRO A 1 142 ? 8.880 5.778 10.170 1.00 58.59 142 PRO A CA 1
ATOM 1077 C C . PRO A 1 142 ? 9.951 4.869 10.792 1.00 58.59 142 PRO A C 1
ATOM 1079 O O . PRO A 1 142 ? 9.668 3.739 11.144 1.00 58.59 142 PRO A O 1
ATOM 1082 N N . THR A 1 143 ? 11.182 5.353 10.950 1.00 50.22 143 THR A N 1
ATOM 1083 C CA . THR A 1 143 ? 12.437 4.579 11.120 1.00 50.22 143 THR A CA 1
ATOM 1084 C C . THR A 1 143 ? 12.535 3.609 12.319 1.00 50.22 143 THR A C 1
ATOM 1086 O O . THR A 1 143 ? 13.546 2.939 12.478 1.00 50.22 143 THR A O 1
ATOM 1089 N N . TRP A 1 144 ? 11.515 3.473 13.166 1.00 46.81 144 TRP A N 1
ATOM 1090 C CA . TRP A 1 144 ? 11.526 2.607 14.357 1.00 46.81 144 TRP A CA 1
ATOM 1091 C C . TRP A 1 144 ? 11.211 1.126 14.073 1.00 46.81 144 TRP A C 1
ATOM 1093 O O . TRP A 1 144 ? 11.326 0.306 14.979 1.00 46.81 144 TRP A O 1
ATOM 1103 N N . TRP A 1 145 ? 10.845 0.768 12.834 1.00 48.75 145 TRP A N 1
ATOM 1104 C CA . TRP A 1 145 ? 10.706 -0.631 12.384 1.00 48.75 145 TRP A CA 1
ATOM 1105 C C . TRP A 1 145 ? 11.881 -1.116 11.523 1.00 48.75 145 TRP A C 1
ATOM 1107 O O . TRP A 1 145 ? 11.909 -2.297 11.174 1.00 48.75 145 TRP A O 1
ATOM 1117 N N . ALA A 1 146 ? 12.835 -0.243 11.161 1.00 38.22 146 ALA A N 1
ATOM 1118 C CA . ALA A 1 146 ? 14.078 -0.723 10.568 1.00 38.22 146 ALA A CA 1
ATOM 1119 C C . ALA A 1 146 ? 14.668 -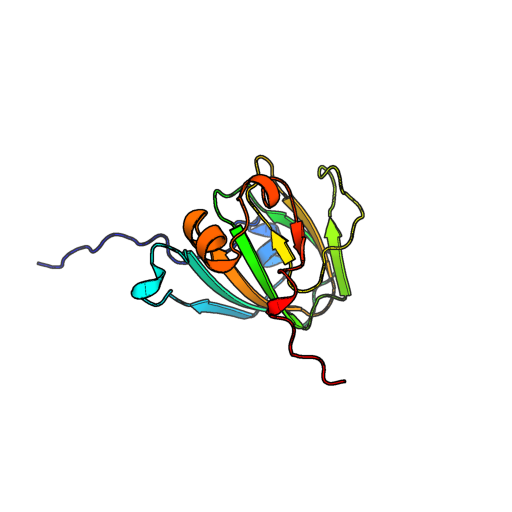1.765 11.534 1.00 38.22 146 ALA A C 1
ATOM 1121 O O . ALA A 1 146 ? 14.598 -1.540 12.751 1.00 38.22 146 ALA A O 1
ATOM 1122 N N . PRO A 1 147 ? 15.225 -2.901 11.058 1.00 36.50 147 PRO A N 1
ATOM 1123 C CA . PRO A 1 147 ? 16.058 -3.695 11.945 1.00 36.50 147 PRO A CA 1
ATOM 1124 C C . PRO A 1 147 ? 17.041 -2.719 12.581 1.00 36.50 147 PRO A C 1
ATOM 1126 O O . PRO A 1 147 ? 17.510 -1.800 11.906 1.00 36.50 147 PRO A O 1
ATOM 1129 N N . MET A 1 148 ? 17.295 -2.869 13.879 1.00 34.03 148 MET A N 1
ATOM 1130 C CA . MET A 1 148 ? 18.478 -2.275 14.481 1.00 34.03 148 MET A CA 1
ATOM 1131 C C . MET A 1 148 ? 19.659 -2.745 13.629 1.00 34.03 148 MET A C 1
ATOM 1133 O O . MET A 1 148 ? 20.167 -3.850 13.823 1.00 34.03 148 MET A O 1
ATOM 1137 N N . SER A 1 149 ? 20.026 -1.958 12.618 1.00 39.06 149 SER A N 1
ATOM 1138 C CA . SER A 1 149 ? 21.245 -2.139 11.863 1.00 39.06 149 SER A CA 1
ATOM 1139 C C . SER A 1 149 ? 22.320 -2.023 12.919 1.00 39.06 149 SER A C 1
ATOM 1141 O O . SER A 1 149 ? 22.464 -0.997 13.579 1.00 39.06 149 SER A O 1
ATOM 1143 N N . THR A 1 150 ? 22.934 -3.160 13.195 1.00 38.91 150 THR A N 1
ATOM 1144 C CA . THR A 1 150 ? 23.991 -3.287 14.177 1.00 38.91 150 THR A CA 1
ATOM 1145 C C . THR A 1 150 ? 25.146 -2.374 13.762 1.00 38.91 150 THR A C 1
ATOM 1147 O O . THR A 1 150 ? 25.551 -2.424 12.601 1.00 38.91 150 THR A O 1
ATOM 1150 N N . CYS A 1 151 ? 25.655 -1.627 14.749 1.00 34.66 151 CYS A N 1
ATOM 1151 C CA . CYS A 1 151 ? 26.808 -0.713 14.744 1.00 34.66 151 CYS A CA 1
ATOM 1152 C C . CYS A 1 151 ? 26.653 0.640 14.037 1.00 34.66 151 CYS A C 1
ATOM 1154 O O . CYS A 1 151 ? 26.543 0.687 12.795 1.00 34.66 151 CYS A O 1
#

Foldseek 3Di:
DDPPDDDQPFDDLWDWDPVQCVQQPWDKDKDDDDPVCVQWWSTKIWIWRQWHDWDKTKTFQDQWKKWKAWPPAFPFKFWPPPQPRGPDGADHGKIQAGEPGITMIITTTITTTMMIITHPVNCCVVQVDDSVVNYSDIHHRPPPPDPPPDD

Secondary structure (DSSP, 8-state):
----------S-SS-B-HHHHHHS--EEEEEPPPGGGTTTEEEEEEEEES---SEEEEEPP-SSEEEEEEEE--SEEEE-TTSTTTTPBPPSSEEE---SS-EEEEEES-EEEEEEEE-HHHHHHHH---HHHHTT-EEEPPGGGS-----